Protein AF-A0A958FIL4-F1 (afdb_monomer_lite)

Foldseek 3Di:
DDPQDPLQDLEDEAAEQDPVCVVVCVSNHDAQGKYKYKHAADPCCLVVVDPPHDLFQVVVQVVVVVVVWPPKWKWFFPPADVPGPDTATLVDLVSLVVVLVPQDDDPVSVVVSVVSVVCVVVVNVRNPGRIMMIMTTD

Structure (mmCIF, N/CA/C/O backbone):
data_AF-A0A958FIL4-F1
#
_entry.id   AF-A0A958FIL4-F1
#
loop_
_atom_site.group_PDB
_atom_site.id
_atom_site.type_symbol
_atom_site.label_atom_id
_atom_site.label_alt_id
_atom_site.label_comp_id
_atom_site.label_asym_id
_atom_site.label_entity_id
_atom_site.label_seq_id
_atom_site.pdbx_PDB_ins_code
_atom_site.Cartn_x
_atom_site.Cartn_y
_atom_site.Cartn_z
_atom_site.occupancy
_atom_site.B_iso_or_equiv
_atom_site.auth_seq_id
_atom_site.auth_comp_id
_atom_site.auth_asym_id
_atom_site.auth_atom_id
_atom_site.pdbx_PDB_model_num
ATOM 1 N N . GLU A 1 1 ? -25.304 8.852 24.050 1.00 43.91 1 GLU A N 1
ATOM 2 C CA . GLU A 1 1 ? -24.375 7.716 23.898 1.00 43.91 1 GLU A CA 1
ATOM 3 C C . GLU A 1 1 ? -24.518 7.198 22.470 1.00 43.91 1 GLU A C 1
ATOM 5 O O . GLU A 1 1 ? -25.590 6.733 22.109 1.00 43.91 1 GLU A O 1
ATOM 10 N N . ALA A 1 2 ? -23.547 7.461 21.590 1.00 46.81 2 ALA A N 1
ATOM 11 C CA . ALA A 1 2 ? -23.656 7.059 20.187 1.00 46.81 2 ALA A CA 1
ATOM 12 C C . ALA A 1 2 ? -23.338 5.564 20.089 1.00 46.81 2 ALA A C 1
ATOM 14 O O . ALA A 1 2 ? -22.207 5.171 20.369 1.00 46.81 2 ALA A O 1
ATOM 15 N N . ALA A 1 3 ? -24.330 4.746 19.730 1.00 53.28 3 ALA A N 1
ATOM 16 C CA . ALA A 1 3 ? -24.146 3.318 19.502 1.00 53.28 3 ALA A CA 1
ATOM 17 C C . ALA A 1 3 ? -23.010 3.115 18.489 1.00 53.28 3 ALA A C 1
ATOM 19 O O . ALA A 1 3 ? -23.116 3.525 17.329 1.00 53.28 3 ALA A O 1
ATOM 20 N N . SER A 1 4 ? -21.894 2.541 18.940 1.00 61.66 4 SER A N 1
ATOM 21 C CA . SER A 1 4 ? -20.804 2.173 18.050 1.00 61.66 4 SER A CA 1
ATOM 22 C C . SER A 1 4 ? -21.334 1.114 17.089 1.00 61.66 4 SER A C 1
ATOM 24 O O . SER A 1 4 ? -21.875 0.089 17.504 1.00 61.66 4 SER A O 1
ATOM 26 N N . LEU A 1 5 ? -21.234 1.380 15.785 1.00 63.03 5 LEU A N 1
ATOM 27 C CA . LEU A 1 5 ? -21.538 0.362 14.787 1.00 63.03 5 LEU A CA 1
ATOM 28 C C . LEU A 1 5 ? -20.675 -0.871 15.100 1.00 63.03 5 LEU A C 1
ATOM 30 O O . LEU A 1 5 ? -19.473 -0.703 15.349 1.00 63.03 5 LEU A O 1
ATOM 34 N N . PRO A 1 6 ? -21.253 -2.087 15.121 1.00 71.06 6 PRO A N 1
ATOM 35 C CA . PRO A 1 6 ? -20.471 -3.291 15.343 1.00 71.06 6 PRO A CA 1
ATOM 36 C C . PRO A 1 6 ? -19.368 -3.329 14.290 1.00 71.06 6 PRO A C 1
ATOM 38 O O . PRO A 1 6 ? -19.648 -3.147 13.109 1.00 71.06 6 PRO A O 1
ATOM 41 N N . GLN A 1 7 ? -18.122 -3.509 14.726 1.00 80.38 7 GLN A N 1
ATOM 42 C CA . GLN A 1 7 ? -16.969 -3.683 13.847 1.00 80.38 7 GLN A CA 1
ATOM 43 C C . GLN A 1 7 ? -16.947 -5.165 13.447 1.00 80.38 7 GLN A C 1
ATOM 45 O O . GLN A 1 7 ? -16.463 -5.985 14.229 1.00 80.38 7 GLN A O 1
ATOM 50 N N . PRO A 1 8 ? -17.544 -5.579 12.314 1.00 84.75 8 PRO A N 1
ATOM 51 C CA . PRO A 1 8 ? -17.873 -6.987 12.125 1.00 84.75 8 PRO A CA 1
ATOM 52 C C . PRO A 1 8 ? -16.677 -7.784 11.606 1.00 84.75 8 PRO A C 1
ATOM 54 O O . PRO A 1 8 ? -16.651 -9.003 11.752 1.00 84.75 8 PRO A O 1
ATOM 57 N N . PHE A 1 9 ? -15.692 -7.114 10.998 1.00 95.75 9 PHE A N 1
ATOM 58 C CA . PHE A 1 9 ? -14.730 -7.770 10.121 1.00 95.75 9 PHE A CA 1
ATOM 59 C C . PHE A 1 9 ? -13.302 -7.708 10.653 1.00 95.75 9 PHE A C 1
ATOM 61 O O . PHE A 1 9 ? -12.813 -6.659 11.071 1.00 95.75 9 PHE A O 1
ATOM 68 N N . ASP A 1 10 ? -12.616 -8.844 10.568 1.00 96.31 10 ASP A N 1
ATOM 69 C CA . ASP A 1 10 ? -11.183 -8.979 10.846 1.00 96.31 10 ASP A CA 1
ATOM 70 C C . ASP A 1 10 ? -10.325 -8.528 9.648 1.00 96.31 10 ASP A C 1
ATOM 72 O O . ASP A 1 10 ? -9.181 -8.107 9.813 1.00 96.31 10 ASP A O 1
ATOM 76 N N . LEU A 1 11 ? -10.893 -8.570 8.437 1.00 96.81 11 LEU A N 1
ATOM 77 C CA . LEU A 1 11 ? -10.266 -8.147 7.187 1.00 96.81 11 LEU A CA 1
ATOM 78 C C . LEU A 1 11 ? -11.267 -7.365 6.335 1.00 96.81 11 LEU A C 1
ATOM 80 O O . LEU A 1 11 ? -12.379 -7.826 6.086 1.00 96.81 11 LEU A O 1
ATOM 84 N N . VAL A 1 12 ? -10.841 -6.214 5.822 1.00 96.75 12 VAL A N 1
ATOM 85 C CA . VAL A 1 12 ? -11.581 -5.449 4.814 1.00 96.75 12 VAL A CA 1
ATOM 86 C C . VAL A 1 12 ? -10.730 -5.322 3.558 1.00 96.75 12 VAL A C 1
ATOM 88 O O . VAL A 1 12 ? -9.609 -4.817 3.609 1.00 96.75 12 VAL A O 1
ATOM 91 N N . VAL A 1 13 ? -11.280 -5.754 2.422 1.00 96.31 13 VAL A N 1
ATOM 92 C CA . VAL A 1 13 ? -10.644 -5.662 1.103 1.00 96.31 13 VAL A CA 1
ATOM 93 C C . VAL A 1 13 ? -11.278 -4.527 0.303 1.00 96.31 13 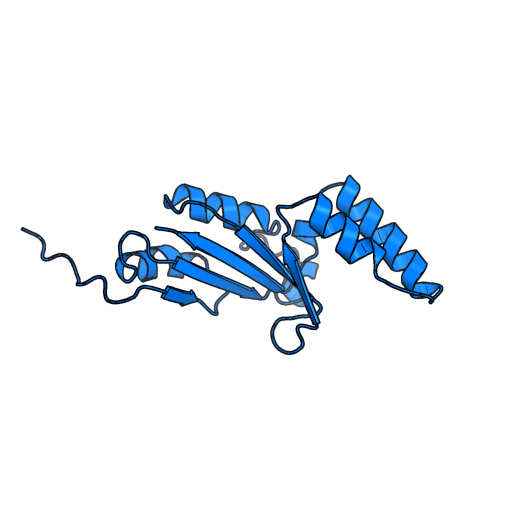VAL A C 1
ATOM 95 O O . VAL A 1 13 ? -12.490 -4.502 0.101 1.00 96.31 13 VAL A O 1
ATOM 98 N N . VAL A 1 14 ? -10.462 -3.592 -0.184 1.00 95.19 14 VAL A N 1
ATOM 99 C CA . VAL A 1 14 ? -10.905 -2.476 -1.030 1.00 95.19 14 VAL A CA 1
ATOM 100 C C . VAL A 1 14 ? -10.303 -2.628 -2.422 1.00 95.19 14 VAL A C 1
ATOM 102 O O . VAL A 1 14 ? -9.111 -2.415 -2.613 1.00 95.19 14 VAL A O 1
ATOM 105 N N . GLY A 1 15 ? -11.138 -2.957 -3.405 1.00 91.25 15 GLY A N 1
ATOM 106 C CA . GLY A 1 15 ? -10.757 -3.122 -4.814 1.00 91.25 15 GLY A CA 1
ATOM 107 C C . GLY A 1 15 ? -10.940 -1.860 -5.662 1.00 91.25 15 GLY A C 1
ATOM 108 O O . GLY A 1 15 ? -11.468 -1.935 -6.768 1.00 91.25 15 GLY A O 1
ATOM 109 N N . ALA A 1 16 ? -10.602 -0.677 -5.145 1.00 85.19 16 ALA A N 1
ATOM 110 C CA . ALA A 1 16 ? -10.838 0.587 -5.846 1.00 85.19 16 ALA A CA 1
ATOM 111 C C . ALA A 1 16 ? -9.701 1.585 -5.604 1.00 85.19 16 ALA A C 1
ATOM 113 O O . ALA A 1 16 ? -9.300 1.771 -4.463 1.00 85.19 16 ALA A O 1
ATOM 114 N N . PRO A 1 17 ? -9.219 2.329 -6.619 1.00 82.44 17 PRO A N 1
ATOM 115 C CA . PRO A 1 17 ? -8.112 3.275 -6.444 1.00 82.44 17 PRO A CA 1
ATOM 116 C C . PRO A 1 17 ? -8.489 4.538 -5.645 1.00 82.44 17 PRO A C 1
ATOM 118 O O . PRO A 1 17 ? -7.624 5.384 -5.384 1.00 82.44 17 PRO A O 1
ATOM 121 N N . ASP A 1 18 ? -9.769 4.702 -5.306 1.00 85.88 18 ASP A N 1
ATOM 122 C CA . ASP A 1 18 ? -10.301 5.880 -4.637 1.00 85.88 18 ASP A CA 1
ATOM 123 C C . ASP A 1 18 ? -10.042 5.846 -3.127 1.00 85.88 18 ASP A C 1
ATOM 125 O O . ASP A 1 18 ? -10.642 5.086 -2.369 1.00 85.88 18 ASP A O 1
ATOM 129 N N . LYS A 1 19 ? -9.166 6.748 -2.684 1.00 87.38 19 LYS A N 1
ATOM 130 C CA . LYS A 1 19 ? -8.820 6.916 -1.272 1.00 87.38 19 LYS A CA 1
ATOM 131 C C . LYS A 1 19 ? -9.981 7.411 -0.410 1.00 87.38 19 LYS A C 1
ATOM 133 O O . LYS A 1 19 ? -9.945 7.218 0.798 1.00 87.38 19 LYS A O 1
ATOM 138 N N . THR A 1 20 ? -10.981 8.076 -0.997 1.00 89.25 20 THR A N 1
ATOM 139 C CA . THR A 1 20 ? -12.109 8.645 -0.241 1.00 89.25 20 THR A CA 1
ATOM 140 C C . THR A 1 20 ? -13.013 7.567 0.356 1.00 89.25 20 THR A C 1
ATOM 142 O O . THR A 1 20 ? -13.763 7.843 1.292 1.00 89.25 20 THR A O 1
ATOM 145 N N . LEU A 1 21 ? -12.890 6.325 -0.124 1.00 91.44 21 LEU A N 1
ATOM 146 C CA . LEU A 1 21 ? -13.559 5.160 0.441 1.00 91.44 21 LEU A CA 1
ATOM 147 C C . LEU A 1 21 ? -12.920 4.693 1.753 1.00 91.44 21 LEU A C 1
ATOM 149 O O . LEU A 1 21 ? -13.621 4.130 2.587 1.00 91.44 21 LEU A O 1
ATOM 153 N N . ILE A 1 22 ? -11.627 4.959 1.978 1.00 94.25 22 ILE A N 1
ATOM 154 C CA . ILE A 1 22 ? -10.902 4.424 3.139 1.00 94.25 22 ILE A CA 1
ATOM 155 C C . ILE A 1 22 ? -11.518 4.878 4.472 1.00 94.25 22 ILE A C 1
ATOM 157 O O . ILE A 1 22 ? -11.862 4.011 5.274 1.00 94.25 22 ILE A O 1
ATOM 161 N N . PRO A 1 23 ? -11.792 6.178 4.709 1.00 94.00 23 PRO A N 1
ATOM 162 C CA . PRO A 1 23 ? -12.441 6.611 5.947 1.00 94.00 23 PRO A CA 1
ATOM 163 C C . PRO A 1 23 ? -13.827 5.994 6.175 1.00 94.00 23 PRO A C 1
ATOM 165 O O . PRO A 1 23 ? -14.267 5.901 7.315 1.00 94.00 23 PRO A O 1
ATOM 168 N N . ARG A 1 24 ? -14.518 5.565 5.109 1.00 92.69 24 ARG A N 1
ATOM 169 C CA . ARG A 1 24 ? -15.847 4.941 5.197 1.00 92.69 24 ARG A CA 1
ATOM 170 C C . ARG A 1 24 ? -15.781 3.466 5.580 1.00 92.69 24 ARG A C 1
ATOM 172 O O . ARG A 1 24 ? -16.723 2.968 6.182 1.00 92.69 24 ARG A O 1
ATOM 179 N N . VAL A 1 25 ? -14.690 2.776 5.242 1.00 93.94 25 VAL A N 1
ATOM 180 C CA . VAL A 1 25 ? -14.540 1.339 5.517 1.00 93.94 25 VAL A CA 1
ATOM 181 C C . VAL A 1 25 ? -13.780 1.039 6.808 1.00 93.94 25 VAL A C 1
ATOM 183 O O . VAL A 1 25 ? -13.990 -0.015 7.396 1.00 93.94 25 VAL A O 1
AT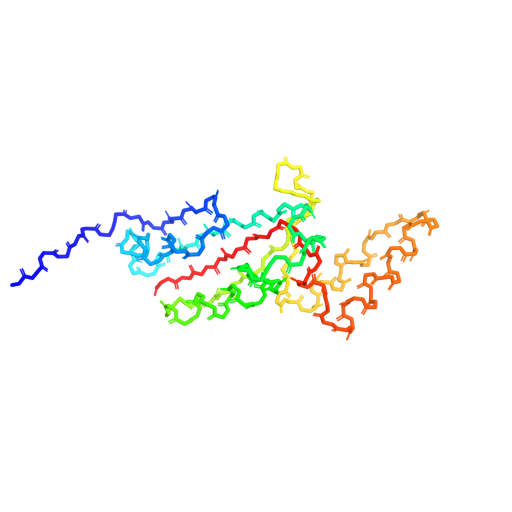OM 186 N N . LEU A 1 26 ? -12.940 1.958 7.302 1.00 93.81 26 LEU A N 1
ATOM 187 C CA . LEU A 1 26 ? -12.221 1.771 8.572 1.00 93.81 26 LEU A CA 1
ATOM 188 C C . LEU A 1 26 ? -13.127 1.524 9.791 1.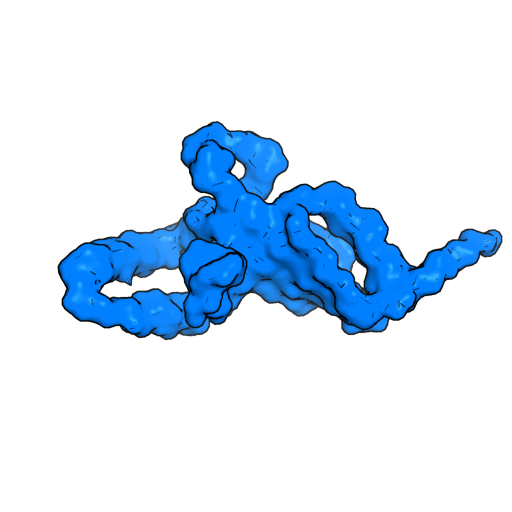00 93.81 26 LEU A C 1
ATOM 190 O O . LEU A 1 26 ? -12.735 0.739 10.660 1.00 93.81 26 LEU A O 1
ATOM 194 N N . PRO A 1 27 ? -14.328 2.123 9.898 1.00 93.69 27 PRO A N 1
ATOM 195 C CA . PRO A 1 27 ? -15.266 1.786 10.966 1.00 93.69 27 PRO A CA 1
ATOM 196 C C . PRO A 1 27 ? -15.757 0.334 10.929 1.00 93.69 27 PRO A C 1
ATOM 198 O O . PRO A 1 27 ? -16.141 -0.181 11.969 1.00 93.69 27 PRO A O 1
ATOM 201 N N . LEU A 1 28 ? -15.717 -0.338 9.773 1.00 93.75 28 LEU A N 1
ATOM 202 C CA . LEU A 1 28 ? -16.137 -1.737 9.631 1.00 93.75 28 LEU A CA 1
ATOM 203 C C . LEU A 1 28 ? -15.079 -2.724 10.146 1.00 93.75 28 LEU A C 1
ATOM 205 O O . LEU A 1 28 ? -15.371 -3.893 10.385 1.00 93.75 28 LEU A O 1
ATOM 209 N N . LEU A 1 29 ? -13.840 -2.264 10.300 1.00 94.75 29 LEU A N 1
ATOM 210 C CA . LEU A 1 29 ? -12.726 -3.093 10.723 1.00 94.75 29 LEU A CA 1
ATOM 211 C C . LEU A 1 29 ? -12.650 -3.146 12.251 1.00 94.75 29 LEU A C 1
ATOM 213 O O . LEU A 1 29 ? -12.709 -2.096 12.903 1.00 94.75 29 LEU A O 1
ATOM 217 N N . LYS A 1 30 ? -12.496 -4.346 12.814 1.00 94.75 30 LYS A N 1
ATOM 218 C CA . LYS A 1 30 ? -12.205 -4.536 14.242 1.00 94.75 30 LYS A CA 1
ATOM 219 C C . LYS A 1 30 ? -10.896 -3.847 14.629 1.00 94.75 30 LYS A C 1
ATOM 221 O O . LYS A 1 30 ? -10.012 -3.671 13.791 1.00 94.75 30 LYS A O 1
ATOM 226 N N . THR A 1 31 ? -10.744 -3.490 15.900 1.00 92.44 31 THR A N 1
ATOM 227 C CA . THR A 1 31 ? -9.427 -3.165 16.470 1.00 92.44 31 THR A CA 1
ATOM 228 C C . THR A 1 31 ? -8.482 -4.354 16.277 1.00 92.44 31 THR A C 1
ATOM 230 O O . THR A 1 31 ? -8.849 -5.481 16.600 1.00 92.44 31 THR A O 1
ATOM 233 N N . GLY A 1 32 ? -7.290 -4.117 15.729 1.00 93.69 32 GLY A N 1
ATOM 234 C CA . GLY A 1 32 ? -6.342 -5.156 15.319 1.00 93.69 32 GLY A CA 1
ATOM 235 C C . GLY A 1 32 ? -6.663 -5.807 13.969 1.00 93.69 32 GLY A C 1
ATOM 236 O O . GLY A 1 32 ? -5.889 -6.630 13.486 1.00 93.69 32 GLY A O 1
ATOM 237 N N . GLY A 1 33 ? -7.786 -5.453 13.337 1.00 95.88 33 GLY A N 1
ATOM 238 C CA . GLY A 1 33 ? -8.141 -5.947 12.014 1.00 95.88 33 GLY A CA 1
ATOM 239 C C . GLY A 1 33 ? -7.239 -5.370 10.922 1.00 95.88 33 GLY A C 1
ATOM 240 O O . GLY A 1 33 ? -6.573 -4.346 11.094 1.00 95.88 33 GLY A O 1
ATOM 241 N N . THR A 1 34 ? -7.244 -6.022 9.762 1.00 97.75 34 THR A N 1
ATOM 242 C CA . THR A 1 34 ? -6.408 -5.666 8.612 1.00 97.75 34 THR A CA 1
ATOM 243 C C . THR A 1 34 ? -7.211 -5.004 7.491 1.00 97.75 34 THR A C 1
ATOM 245 O O . THR A 1 34 ? -8.248 -5.498 7.054 1.00 97.75 34 THR A O 1
ATOM 248 N N . LEU A 1 35 ? -6.702 -3.894 6.964 1.00 97.62 35 LEU A N 1
ATOM 249 C CA . LEU A 1 35 ? -7.130 -3.319 5.693 1.00 97.62 35 LEU A CA 1
ATOM 250 C C . LEU A 1 35 ? -6.207 -3.825 4.583 1.00 97.62 35 LEU A C 1
ATOM 252 O O . LEU A 1 35 ? -4.995 -3.623 4.647 1.00 97.62 35 LEU A O 1
ATOM 256 N N . TYR A 1 36 ? -6.785 -4.401 3.533 1.00 97.31 36 TYR A N 1
ATOM 257 C CA . TYR A 1 36 ? -6.096 -4.721 2.288 1.00 97.31 36 TYR A CA 1
ATOM 258 C C . TYR A 1 36 ? -6.667 -3.862 1.159 1.00 97.31 36 TYR A C 1
ATOM 260 O O . TYR A 1 36 ? -7.842 -3.963 0.815 1.00 97.31 36 TYR A O 1
ATOM 268 N N . TRP A 1 37 ? -5.854 -2.990 0.576 1.00 96.56 37 TRP A N 1
ATOM 269 C CA . TRP A 1 37 ? -6.307 -2.017 -0.413 1.00 96.56 37 TRP A CA 1
ATOM 270 C C . TRP A 1 37 ? -5.574 -2.175 -1.738 1.00 96.56 37 TRP A C 1
ATOM 272 O O . TRP A 1 37 ? -4.378 -1.910 -1.822 1.00 96.56 37 TRP A O 1
ATOM 282 N N . GLU A 1 38 ? -6.297 -2.543 -2.790 1.00 94.50 38 GLU A N 1
ATOM 283 C CA . GLU A 1 38 ? -5.784 -2.640 -4.151 1.00 94.50 38 GLU A CA 1
ATOM 284 C C . GLU A 1 38 ? -5.940 -1.326 -4.915 1.00 94.50 38 GLU A C 1
ATOM 286 O O . GLU A 1 38 ? -7.031 -0.771 -5.071 1.00 94.50 38 GLU A O 1
ATOM 291 N N . VAL A 1 39 ? -4.828 -0.847 -5.467 1.00 90.69 39 VAL A N 1
ATOM 292 C CA . VAL A 1 39 ? -4.791 0.350 -6.298 1.00 90.69 39 VAL A CA 1
ATOM 293 C C . VAL A 1 39 ? -4.294 -0.018 -7.687 1.00 90.69 39 VAL A C 1
ATOM 295 O O . VAL A 1 39 ? -3.098 -0.208 -7.932 1.00 90.69 39 VAL A O 1
ATOM 298 N N . GLN A 1 40 ? -5.234 -0.067 -8.631 1.00 85.81 40 GLN A N 1
ATOM 299 C CA . GLN A 1 40 ? -4.938 -0.203 -10.051 1.00 85.81 40 GLN A CA 1
ATOM 300 C C . GLN A 1 40 ? -5.012 1.160 -10.749 1.00 85.81 40 GLN A C 1
ATOM 302 O O . GLN A 1 40 ? -6.067 1.774 -10.901 1.00 85.81 40 GLN A O 1
ATOM 307 N N . ARG A 1 41 ? -3.861 1.651 -11.203 1.00 77.38 41 ARG A N 1
ATOM 308 C CA . ARG A 1 41 ? -3.733 2.856 -12.021 1.00 77.38 41 ARG A CA 1
ATOM 309 C C . ARG A 1 41 ? -3.900 2.499 -13.489 1.00 77.38 41 ARG A C 1
ATOM 311 O O . ARG A 1 41 ? -3.185 1.655 -14.029 1.00 77.38 41 ARG A O 1
ATOM 318 N N . ASN A 1 42 ? -4.764 3.229 -14.182 1.00 70.75 42 ASN A N 1
ATOM 319 C CA . ASN A 1 42 ? -4.853 3.129 -15.631 1.00 70.75 42 ASN A CA 1
ATOM 320 C C . ASN A 1 42 ? -3.562 3.687 -16.279 1.00 70.75 42 ASN A C 1
ATOM 322 O O . ASN A 1 42 ? -3.061 4.752 -15.898 1.00 70.75 42 ASN A O 1
ATOM 326 N N . ARG A 1 43 ? -3.016 3.001 -17.294 1.00 64.75 43 ARG A N 1
ATOM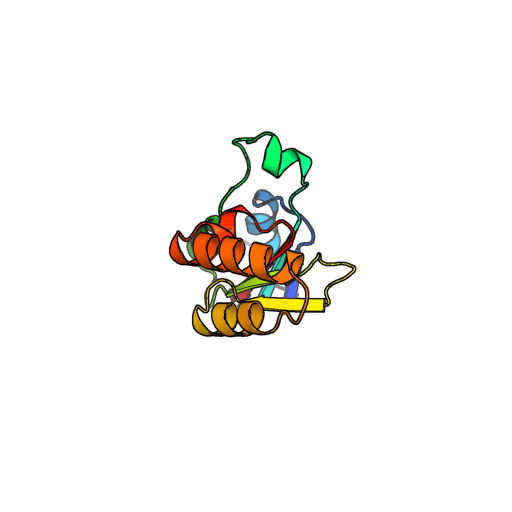 327 C CA . ARG A 1 43 ? -1.851 3.488 -18.064 1.00 64.75 43 ARG A CA 1
ATOM 328 C C . ARG A 1 43 ? -2.100 4.871 -18.676 1.00 64.75 43 ARG A C 1
ATOM 330 O O . ARG A 1 43 ? -1.195 5.700 -18.697 1.00 64.75 43 ARG A O 1
ATOM 337 N N . LYS A 1 44 ? -3.340 5.160 -19.092 1.00 61.31 44 LYS A N 1
ATOM 338 C CA . LYS A 1 44 ? -3.735 6.484 -19.603 1.00 61.31 44 LYS A CA 1
ATOM 339 C C . LYS A 1 44 ? -3.595 7.574 -18.532 1.00 61.31 44 LYS A C 1
ATOM 341 O O . LYS A 1 44 ? -3.158 8.675 -18.848 1.00 61.31 44 LYS A O 1
ATOM 346 N N . THR A 1 45 ? -3.902 7.275 -17.266 1.00 62.09 45 THR A N 1
ATOM 347 C CA . THR A 1 45 ? -3.724 8.221 -16.145 1.00 62.09 45 THR A CA 1
ATOM 348 C C . THR A 1 45 ? -2.267 8.401 -15.722 1.00 62.09 45 THR A C 1
ATOM 350 O O . THR A 1 45 ? -1.910 9.496 -15.293 1.00 62.09 45 THR A O 1
ATOM 353 N N . LEU A 1 46 ? -1.421 7.377 -15.894 1.00 62.69 46 LEU A N 1
ATOM 354 C CA . LEU A 1 46 ? 0.031 7.487 -15.697 1.00 62.69 46 LEU A CA 1
ATOM 355 C C . LEU A 1 46 ? 0.660 8.466 -16.701 1.00 62.69 46 LEU A C 1
ATOM 357 O O . LEU A 1 46 ? 1.441 9.325 -16.304 1.00 62.69 46 LEU A O 1
ATOM 361 N N . LEU A 1 47 ? 0.270 8.378 -17.977 1.00 59.50 47 LEU A N 1
ATOM 362 C CA . LEU A 1 47 ? 0.811 9.214 -19.056 1.00 59.50 47 LEU A CA 1
ATOM 363 C C . LEU A 1 47 ? 0.219 10.631 -19.089 1.00 59.50 47 LEU A C 1
ATOM 365 O O . LEU A 1 47 ? 0.941 11.589 -19.339 1.00 59.50 47 LEU A O 1
ATOM 369 N N . ARG A 1 48 ? -1.079 10.795 -18.793 1.00 57.62 48 ARG A N 1
ATOM 370 C CA . ARG A 1 48 ? -1.757 12.109 -18.824 1.00 57.62 48 ARG A CA 1
ATOM 371 C C . ARG A 1 48 ? -1.429 13.019 -17.639 1.00 57.62 48 ARG A C 1
ATOM 373 O O . ARG A 1 48 ? -1.991 14.103 -17.526 1.00 57.62 48 ARG A O 1
ATOM 380 N N . GLY A 1 49 ? -0.560 12.586 -16.727 1.00 49.44 49 GLY A N 1
ATOM 381 C CA . GLY A 1 49 ? -0.101 13.413 -15.618 1.00 49.44 49 GLY A CA 1
ATOM 382 C C . GLY A 1 49 ? -1.215 13.923 -14.696 1.00 49.44 49 GLY A C 1
ATOM 383 O O . GLY A 1 49 ? -1.015 14.938 -14.024 1.00 49.44 49 GLY A O 1
ATOM 384 N N . ASN A 1 50 ? -2.364 13.242 -14.654 1.00 46.28 50 ASN A N 1
ATOM 385 C CA . ASN A 1 50 ? -3.568 13.744 -14.004 1.00 46.28 50 ASN A CA 1
ATOM 386 C C . ASN A 1 50 ? -3.299 14.027 -12.510 1.00 46.28 50 ASN A C 1
ATOM 388 O O . ASN A 1 50 ? -2.887 13.141 -11.760 1.00 46.28 50 ASN A O 1
ATOM 392 N N . ARG A 1 51 ? -3.481 15.288 -12.095 1.00 49.16 51 ARG A N 1
ATOM 393 C CA . ARG A 1 51 ? -3.011 15.849 -10.810 1.00 49.16 51 ARG A CA 1
ATOM 394 C C . ARG A 1 51 ? -3.805 15.378 -9.581 1.00 49.16 51 ARG A C 1
ATOM 396 O O . ARG A 1 51 ? -3.383 15.638 -8.461 1.00 49.16 51 ARG A O 1
ATOM 403 N N . LYS A 1 52 ? -4.940 14.696 -9.775 1.00 51.44 52 LYS A N 1
ATOM 404 C CA . LYS A 1 52 ? -5.870 14.320 -8.692 1.00 51.44 52 LYS A CA 1
ATOM 405 C C . LYS A 1 52 ? -5.538 12.994 -7.983 1.00 51.44 52 LYS A C 1
ATOM 407 O O . LYS A 1 52 ? -6.063 12.749 -6.904 1.00 51.44 52 LYS A O 1
ATOM 412 N N . GLY A 1 53 ? -4.654 12.160 -8.541 1.00 54.97 53 GLY A N 1
ATOM 413 C CA . GLY A 1 53 ? -4.208 10.900 -7.926 1.00 54.97 53 GLY A CA 1
ATOM 414 C C . GLY A 1 53 ? -2.779 10.987 -7.390 1.00 54.97 53 GLY A C 1
ATOM 415 O O . GLY A 1 53 ? -1.927 11.659 -7.977 1.00 54.97 53 GLY A O 1
ATOM 416 N N . TYR A 1 54 ? -2.470 10.297 -6.288 1.00 57.44 54 TYR A N 1
ATOM 417 C CA . TYR A 1 54 ? -1.090 10.225 -5.812 1.00 57.44 54 TYR A CA 1
ATOM 418 C C . TYR A 1 54 ? -0.236 9.480 -6.845 1.00 57.44 54 TYR A C 1
ATOM 420 O O . TYR A 1 54 ? -0.363 8.269 -7.013 1.00 57.44 54 TYR A O 1
ATOM 428 N N . ARG A 1 55 ? 0.670 10.188 -7.528 1.00 68.25 55 ARG A N 1
ATOM 429 C CA . ARG A 1 55 ? 1.623 9.562 -8.463 1.00 68.25 55 ARG A CA 1
ATOM 430 C C . ARG A 1 55 ? 2.575 8.595 -7.761 1.00 68.25 55 ARG A C 1
ATOM 432 O O . ARG A 1 55 ? 3.019 7.632 -8.363 1.00 68.25 55 ARG A O 1
ATOM 439 N N . ASN A 1 56 ? 2.858 8.829 -6.484 1.00 80.00 56 ASN A N 1
ATOM 440 C CA . ASN A 1 56 ? 3.786 8.032 -5.695 1.00 80.00 56 ASN A CA 1
ATOM 441 C C . ASN A 1 56 ? 3.019 7.034 -4.820 1.00 80.00 56 ASN A C 1
ATOM 443 O O . ASN A 1 56 ? 2.228 7.452 -3.976 1.00 80.00 56 ASN A O 1
ATOM 447 N N . ALA A 1 57 ? 3.265 5.735 -4.997 1.00 83.38 57 ALA A N 1
ATOM 448 C CA . ALA A 1 57 ? 2.662 4.695 -4.164 1.00 83.38 57 ALA A CA 1
ATOM 449 C C . ALA A 1 57 ? 2.973 4.881 -2.657 1.00 83.38 57 ALA A C 1
ATOM 451 O O . ALA A 1 57 ? 2.130 4.604 -1.813 1.00 83.38 57 ALA A O 1
ATOM 452 N N . ARG A 1 58 ? 4.110 5.497 -2.297 1.00 85.94 58 ARG A N 1
ATOM 453 C CA . ARG A 1 58 ? 4.442 5.845 -0.900 1.00 85.94 58 ARG A CA 1
ATOM 454 C C . ARG A 1 58 ? 3.503 6.879 -0.280 1.00 85.94 58 ARG A C 1
ATOM 456 O O . ARG A 1 58 ? 3.315 6.872 0.928 1.00 85.94 58 ARG A O 1
ATOM 463 N N . ARG A 1 59 ? 2.891 7.761 -1.081 1.00 87.50 59 ARG A N 1
ATOM 464 C CA . ARG A 1 59 ? 1.913 8.729 -0.553 1.00 87.50 59 ARG A CA 1
ATOM 465 C C . ARG A 1 59 ? 0.608 8.058 -0.130 1.00 87.50 59 ARG A C 1
ATOM 467 O O . ARG A 1 59 ? -0.068 8.590 0.739 1.00 87.50 59 ARG A O 1
ATOM 474 N N . TYR A 1 60 ? 0.274 6.904 -0.711 1.00 89.94 60 TYR A N 1
ATOM 475 C CA . TYR A 1 60 ? -0.832 6.083 -0.221 1.00 89.94 60 TYR A CA 1
ATOM 476 C C . TYR A 1 60 ? -0.500 5.489 1.150 1.00 89.94 60 TYR A C 1
ATOM 478 O O . TYR A 1 60 ? -1.329 5.556 2.047 1.00 89.94 60 TYR A O 1
ATOM 486 N N . ALA A 1 61 ? 0.729 4.998 1.341 1.00 91.25 61 ALA A N 1
ATOM 487 C CA . ALA A 1 61 ? 1.158 4.463 2.632 1.00 91.25 61 ALA A CA 1
ATOM 488 C C . ALA A 1 61 ? 1.146 5.547 3.723 1.00 91.25 61 ALA A C 1
ATOM 490 O O . ALA A 1 61 ? 0.539 5.356 4.770 1.00 91.25 61 ALA A O 1
ATOM 491 N N . ALA A 1 62 ? 1.703 6.726 3.425 1.00 91.44 62 ALA A N 1
ATOM 492 C CA . ALA A 1 62 ? 1.660 7.877 4.330 1.00 91.44 62 ALA A CA 1
ATOM 493 C C . ALA A 1 62 ? 0.222 8.332 4.644 1.00 91.44 62 ALA A C 1
ATOM 495 O O . ALA A 1 62 ? -0.066 8.754 5.759 1.00 91.44 62 ALA A O 1
ATOM 496 N N . TYR A 1 63 ? -0.694 8.235 3.674 1.00 93.25 63 TYR A N 1
ATOM 497 C CA . TYR A 1 63 ? -2.109 8.528 3.896 1.00 93.25 63 TYR A CA 1
ATOM 498 C C . TYR A 1 63 ? -2.751 7.545 4.886 1.00 93.25 63 TYR A C 1
ATOM 500 O O . TYR A 1 63 ? -3.433 7.993 5.802 1.00 93.25 63 TYR A O 1
ATOM 508 N N . LEU A 1 64 ? -2.498 6.238 4.750 1.00 94.62 64 LEU A N 1
ATOM 509 C CA . LEU A 1 64 ? -2.999 5.234 5.699 1.00 94.62 64 LEU A CA 1
ATOM 510 C C . LEU A 1 64 ? -2.412 5.426 7.104 1.00 94.62 64 LEU A C 1
ATOM 512 O O . LEU A 1 64 ? -3.147 5.360 8.082 1.00 94.62 64 LEU A O 1
ATOM 516 N N . GLN A 1 65 ? -1.123 5.754 7.203 1.00 94.81 65 GLN A N 1
ATOM 517 C CA . GLN A 1 65 ? -0.487 6.101 8.479 1.00 94.81 65 GLN A CA 1
ATOM 518 C C . GLN A 1 65 ? -1.134 7.337 9.123 1.00 94.81 65 GLN A C 1
ATOM 520 O O . GLN A 1 65 ? -1.368 7.360 10.328 1.00 94.81 65 GLN A O 1
ATOM 525 N N . GLY A 1 66 ? -1.496 8.348 8.324 1.00 95.00 66 GLY A N 1
ATOM 526 C CA . GLY A 1 66 ? -2.247 9.519 8.794 1.00 95.00 66 GLY A CA 1
ATOM 527 C C . GLY A 1 66 ? -3.665 9.199 9.286 1.00 95.00 66 GLY A C 1
ATOM 528 O O . GLY A 1 66 ? -4.233 9.977 10.044 1.00 95.00 66 GLY A O 1
ATOM 529 N N . LEU A 1 67 ? -4.219 8.046 8.897 1.00 94.69 67 LEU A N 1
ATOM 530 C CA . LEU A 1 67 ? -5.476 7.494 9.413 1.00 94.69 67 LEU A CA 1
ATOM 531 C C . LEU A 1 67 ? -5.261 6.532 10.593 1.00 94.69 67 LEU A C 1
ATOM 533 O O . LEU A 1 67 ? -6.167 5.777 10.931 1.00 94.69 67 LEU A O 1
ATOM 537 N N . GLN A 1 68 ? -4.078 6.567 11.213 1.00 94.56 68 GLN A N 1
ATOM 538 C CA . GLN A 1 68 ? -3.692 5.756 12.371 1.00 94.56 68 GLN A CA 1
ATOM 539 C C . GLN A 1 68 ? -3.558 4.252 12.092 1.00 94.56 68 GLN A C 1
ATOM 541 O O . GLN A 1 68 ? -3.404 3.487 13.042 1.00 94.56 68 GLN A O 1
ATOM 546 N N . LEU A 1 69 ? -3.528 3.817 10.822 1.00 95.56 69 LEU A N 1
ATOM 547 C CA . LEU A 1 69 ? -3.136 2.439 10.532 1.00 95.56 69 LEU A CA 1
ATOM 548 C C . LEU A 1 69 ? -1.642 2.235 10.787 1.00 95.56 69 LEU A C 1
ATOM 550 O O . LEU A 1 69 ? -0.797 3.046 10.392 1.00 95.56 69 LEU A O 1
ATOM 554 N N . LYS A 1 70 ? -1.326 1.110 11.415 1.00 95.25 70 LYS A N 1
ATOM 555 C CA . LYS A 1 70 ? 0.019 0.653 11.750 1.00 95.25 70 LYS A CA 1
ATOM 556 C C . LYS A 1 70 ? 0.507 -0.364 10.726 1.00 95.25 70 LYS A C 1
ATOM 558 O O . LYS A 1 70 ? -0.272 -0.881 9.926 1.00 95.25 70 LYS A O 1
ATOM 563 N N . GLU A 1 71 ? 1.817 -0.609 10.753 1.00 93.44 71 GLU A N 1
ATOM 564 C CA . GLU A 1 71 ? 2.473 -1.654 9.949 1.00 93.44 71 GLU A CA 1
ATOM 565 C C . GLU A 1 71 ? 2.117 -1.569 8.457 1.00 93.44 71 GLU A C 1
ATOM 567 O O . GLU A 1 71 ? 1.812 -2.561 7.803 1.00 93.44 71 GLU A O 1
ATOM 572 N N . VAL A 1 72 ? 2.098 -0.342 7.918 1.00 95.31 72 VAL A N 1
ATOM 573 C CA . VAL A 1 72 ? 1.646 -0.127 6.543 1.00 95.31 72 VAL A CA 1
ATOM 574 C C . VAL A 1 72 ? 2.683 -0.633 5.543 1.00 95.31 72 VAL A C 1
ATOM 576 O O . VAL A 1 72 ? 3.697 0.026 5.283 1.00 95.31 72 VAL A O 1
ATOM 579 N N . ASP A 1 73 ? 2.375 -1.767 4.925 1.00 94.44 73 ASP A N 1
ATOM 580 C CA . ASP A 1 73 ? 3.170 -2.382 3.878 1.00 94.44 73 ASP A CA 1
ATOM 581 C C . ASP A 1 73 ? 2.631 -2.065 2.489 1.00 94.44 73 ASP A C 1
ATOM 583 O O . ASP A 1 73 ? 1.429 -1.971 2.246 1.00 94.44 73 ASP A O 1
ATOM 587 N N . LEU A 1 74 ? 3.552 -1.906 1.542 1.00 94.25 74 LEU A N 1
ATOM 588 C CA . LEU A 1 74 ? 3.247 -1.553 0.164 1.00 94.25 74 LEU A CA 1
ATOM 589 C C . LEU A 1 74 ? 3.808 -2.625 -0.764 1.00 94.25 74 LEU A C 1
ATOM 591 O O . LEU A 1 74 ? 5.015 -2.847 -0.779 1.00 94.25 74 LEU A O 1
ATOM 595 N N . HIS A 1 75 ? 2.962 -3.213 -1.603 1.00 94.00 75 HIS A N 1
ATOM 596 C CA . HIS A 1 75 ? 3.320 -4.337 -2.462 1.00 94.00 75 HIS A CA 1
ATOM 597 C C . HIS A 1 75 ? 3.040 -4.029 -3.927 1.00 94.00 75 HIS A C 1
ATOM 599 O O . HIS A 1 75 ? 1.951 -3.596 -4.284 1.00 94.00 75 HIS A O 1
ATOM 605 N N . TRP A 1 76 ? 4.006 -4.278 -4.805 1.00 91.75 76 TRP A N 1
ATOM 606 C CA . TRP A 1 76 ? 3.804 -4.263 -6.249 1.00 91.75 76 TRP A CA 1
ATOM 607 C C . TRP A 1 76 ? 3.377 -5.648 -6.731 1.00 91.75 76 TRP A C 1
ATOM 609 O O . TRP A 1 76 ? 4.086 -6.621 -6.492 1.00 91.75 76 TRP A O 1
ATOM 619 N N . HIS A 1 77 ? 2.260 -5.711 -7.457 1.00 90.38 77 HIS A N 1
ATOM 620 C CA . HIS A 1 77 ? 1.777 -6.914 -8.133 1.00 90.38 77 HIS A CA 1
ATOM 621 C C . HIS A 1 77 ? 2.217 -6.879 -9.593 1.00 90.38 77 HIS A C 1
ATOM 623 O O . HIS A 1 77 ? 1.742 -6.056 -10.387 1.00 90.38 77 HIS A O 1
ATOM 629 N N . ARG A 1 78 ? 3.186 -7.725 -9.949 1.00 85.50 78 ARG A N 1
ATOM 630 C CA . ARG A 1 78 ? 3.791 -7.751 -11.284 1.00 85.50 78 ARG A CA 1
ATOM 631 C C . ARG A 1 78 ? 3.261 -8.937 -12.094 1.00 85.50 78 ARG A C 1
ATOM 633 O O . ARG A 1 78 ? 3.316 -10.053 -11.599 1.00 85.50 78 ARG A O 1
ATOM 640 N N . PRO A 1 79 ? 2.878 -8.747 -13.372 1.00 81.06 79 PRO A N 1
ATOM 641 C CA . PRO A 1 79 ? 2.765 -7.479 -14.097 1.00 81.06 79 PRO A CA 1
ATOM 642 C C . PRO A 1 79 ? 1.507 -6.666 -13.748 1.00 81.06 79 PRO A C 1
ATOM 644 O O . PRO A 1 79 ? 1.486 -5.465 -14.018 1.00 81.06 79 PRO A O 1
ATOM 647 N N . ASN A 1 80 ? 0.472 -7.308 -13.207 1.00 85.19 80 ASN A N 1
ATOM 648 C CA . ASN A 1 80 ? -0.790 -6.720 -12.755 1.00 85.19 80 ASN A CA 1
ATOM 649 C C . ASN A 1 80 ? -1.478 -7.684 -11.765 1.00 85.19 80 ASN A C 1
ATOM 651 O O . ASN A 1 80 ? -0.951 -8.769 -11.548 1.00 85.19 80 ASN A O 1
ATOM 655 N N . PHE A 1 81 ? -2.629 -7.309 -11.194 1.00 87.00 81 PHE A N 1
ATOM 656 C CA . PHE A 1 81 ? -3.364 -8.155 -10.239 1.00 87.00 81 PHE A CA 1
ATOM 657 C C . PHE A 1 81 ? -3.838 -9.488 -10.844 1.00 87.00 81 PHE A C 1
ATOM 659 O O . PHE A 1 81 ? -3.475 -10.545 -10.342 1.00 87.00 81 PHE A O 1
ATOM 666 N N . GLY A 1 82 ? -4.585 -9.458 -11.954 1.00 85.81 82 GLY A N 1
ATOM 667 C CA . GLY A 1 82 ? -5.191 -10.668 -12.533 1.00 85.81 82 GLY A CA 1
ATOM 668 C C . GLY A 1 82 ? -4.197 -11.681 -13.114 1.00 85.81 82 GLY A C 1
ATOM 669 O O . GLY A 1 82 ? -4.504 -12.861 -13.202 1.00 85.81 82 GLY A O 1
ATOM 670 N N . GLY A 1 83 ? -3.002 -11.235 -13.503 1.00 84.06 83 GLY A N 1
ATOM 671 C CA . GLY A 1 83 ? -1.921 -12.086 -14.002 1.00 84.06 83 GLY A CA 1
ATOM 672 C C . GLY A 1 83 ? -0.697 -12.095 -13.095 1.00 84.06 83 GLY A C 1
ATOM 673 O O . GLY A 1 83 ? 0.407 -12.241 -13.613 1.00 84.06 83 GLY A O 1
ATOM 674 N N . CYS A 1 84 ? -0.858 -11.832 -11.795 1.00 88.31 84 CYS A N 1
ATOM 675 C CA . CYS A 1 84 ? 0.258 -11.628 -10.877 1.00 88.31 84 CYS A CA 1
ATOM 676 C C . CYS A 1 84 ? 1.184 -12.853 -10.823 1.00 88.31 84 CYS A C 1
ATOM 678 O O . CYS A 1 84 ? 0.783 -13.938 -10.418 1.00 88.31 84 CYS A O 1
ATOM 680 N N . LEU A 1 85 ? 2.442 -12.650 -11.212 1.00 85.31 85 LEU A N 1
ATOM 681 C CA . LEU A 1 85 ? 3.523 -13.633 -11.138 1.00 85.31 85 LEU A CA 1
ATOM 682 C C . LEU A 1 85 ? 4.390 -13.423 -9.894 1.00 85.31 85 LEU A C 1
ATOM 684 O O . LEU A 1 85 ? 4.984 -14.365 -9.383 1.00 85.31 85 LEU A O 1
ATOM 688 N N . GLU A 1 86 ? 4.497 -12.176 -9.428 1.00 86.44 86 GLU A N 1
ATOM 689 C CA . GLU A 1 86 ? 5.346 -11.800 -8.300 1.00 86.44 86 GLU A CA 1
ATOM 690 C C . GLU A 1 86 ? 4.693 -10.684 -7.478 1.00 86.44 86 GLU A C 1
ATOM 692 O O . GLU A 1 86 ? 4.242 -9.676 -8.032 1.00 86.44 86 GLU A O 1
ATOM 697 N N . ILE A 1 87 ? 4.727 -10.838 -6.152 1.00 90.75 87 ILE A N 1
ATOM 698 C CA . ILE A 1 87 ? 4.367 -9.799 -5.184 1.00 90.75 87 ILE A CA 1
ATOM 699 C C . ILE A 1 87 ? 5.662 -9.271 -4.572 1.00 90.75 87 ILE A C 1
ATOM 701 O O . ILE A 1 87 ? 6.422 -10.013 -3.950 1.00 90.75 87 ILE A O 1
ATOM 705 N N . ILE A 1 88 ? 5.941 -7.987 -4.783 1.00 89.81 88 ILE A N 1
ATOM 706 C CA . ILE A 1 88 ? 7.233 -7.386 -4.446 1.00 89.81 88 ILE A CA 1
ATOM 707 C C . ILE A 1 88 ? 7.015 -6.259 -3.431 1.00 89.81 88 ILE A C 1
ATOM 709 O O . ILE A 1 88 ? 6.419 -5.240 -3.792 1.00 89.81 88 ILE A O 1
ATOM 713 N N . PRO A 1 89 ? 7.508 -6.368 -2.185 1.00 91.06 89 PRO A N 1
ATOM 714 C CA . PRO A 1 89 ? 7.358 -5.300 -1.202 1.00 91.06 89 PRO A CA 1
ATOM 715 C C . PRO A 1 89 ? 8.203 -4.078 -1.599 1.00 91.06 89 PRO A C 1
ATOM 717 O O . PRO A 1 89 ? 9.423 -4.145 -1.738 1.00 91.06 89 PRO A O 1
ATOM 720 N N . LEU A 1 90 ? 7.542 -2.940 -1.807 1.00 87.19 90 LEU A N 1
ATOM 721 C CA . LEU A 1 90 ? 8.113 -1.683 -2.302 1.00 87.19 90 LEU A CA 1
ATOM 722 C C . LEU A 1 90 ? 8.781 -0.836 -1.206 1.00 87.19 90 LEU A C 1
ATOM 724 O O . LEU A 1 90 ? 9.560 0.070 -1.515 1.00 87.19 90 LEU A O 1
ATOM 728 N N . ASN A 1 91 ? 8.474 -1.101 0.061 1.00 84.69 91 ASN A N 1
ATOM 729 C CA . ASN A 1 91 ? 9.121 -0.503 1.231 1.00 84.69 91 ASN A CA 1
ATOM 730 C C . ASN A 1 91 ? 10.397 -1.260 1.660 1.00 84.69 91 ASN A C 1
ATOM 732 O O . ASN A 1 91 ? 11.225 -0.695 2.371 1.00 84.69 91 ASN A O 1
ATOM 736 N N . HIS A 1 92 ? 10.627 -2.477 1.152 1.00 84.62 92 HIS A N 1
ATOM 737 C CA . HIS A 1 92 ? 11.771 -3.318 1.513 1.00 84.62 92 HIS A CA 1
ATOM 738 C C . HIS A 1 92 ? 12.862 -3.322 0.427 1.00 84.62 92 HIS A C 1
ATOM 740 O O . HIS A 1 92 ? 12.791 -4.021 -0.587 1.00 84.62 92 HIS A O 1
ATOM 746 N N . SER A 1 93 ? 13.937 -2.561 0.652 1.00 78.81 93 SER A N 1
ATOM 747 C CA . SER A 1 93 ? 15.013 -2.349 -0.334 1.00 78.81 93 SER A CA 1
ATOM 748 C C . SER A 1 93 ? 15.732 -3.638 -0.766 1.00 78.81 93 SER A C 1
ATOM 750 O O . SER A 1 93 ? 16.066 -3.805 -1.944 1.00 78.81 93 SER A O 1
ATOM 752 N N . ARG A 1 94 ? 15.953 -4.577 0.161 1.00 80.62 94 ARG A N 1
ATOM 753 C CA . ARG A 1 94 ? 16.596 -5.872 -0.121 1.00 80.62 94 ARG A CA 1
ATOM 754 C C . ARG A 1 94 ? 15.718 -6.755 -1.010 1.00 80.62 94 ARG A C 1
ATOM 756 O O . ARG A 1 94 ? 16.199 -7.250 -2.027 1.00 80.62 94 ARG A O 1
ATOM 763 N N . ALA A 1 95 ? 14.427 -6.853 -0.701 1.00 79.62 95 ALA A N 1
ATOM 764 C CA . ALA A 1 95 ? 13.461 -7.616 -1.490 1.00 79.62 95 ALA A CA 1
ATOM 765 C C . ALA A 1 95 ? 13.328 -7.076 -2.925 1.00 79.62 95 ALA A C 1
ATOM 767 O O . ALA A 1 95 ? 13.357 -7.849 -3.884 1.00 79.62 95 ALA A O 1
ATOM 768 N N . LEU A 1 96 ? 13.312 -5.747 -3.089 1.00 77.44 96 LEU A N 1
ATOM 769 C CA . LEU A 1 96 ? 13.359 -5.113 -4.410 1.00 77.44 96 LEU A CA 1
ATOM 770 C C . LEU A 1 96 ? 14.633 -5.461 -5.187 1.00 77.44 96 LEU A C 1
ATOM 772 O O . LEU A 1 96 ? 14.573 -5.697 -6.391 1.00 77.44 96 LEU A O 1
ATOM 776 N N . THR A 1 97 ? 15.789 -5.502 -4.514 1.00 74.38 97 THR A N 1
ATOM 777 C CA . THR A 1 97 ? 17.062 -5.915 -5.140 1.00 74.38 97 THR A CA 1
ATOM 778 C C . THR A 1 97 ? 16.956 -7.306 -5.720 1.00 74.38 97 THR A C 1
ATOM 780 O O . THR A 1 97 ? 17.302 -7.527 -6.876 1.00 74.38 97 THR A O 1
ATOM 783 N N . HIS A 1 98 ? 16.473 -8.223 -4.895 1.00 78.25 98 HIS A N 1
ATOM 784 C CA . HIS A 1 98 ? 16.423 -9.629 -5.211 1.00 78.25 98 HIS A CA 1
ATOM 785 C C . HIS A 1 98 ? 15.444 -9.914 -6.358 1.00 78.25 98 HIS A C 1
ATOM 787 O O . HIS A 1 98 ? 15.818 -10.572 -7.325 1.00 78.25 98 HIS A O 1
ATOM 793 N N . SER A 1 99 ? 14.236 -9.339 -6.320 1.00 74.69 99 SER A N 1
ATOM 794 C CA . SER A 1 99 ? 13.260 -9.484 -7.413 1.00 74.69 99 SER A CA 1
ATOM 795 C C . SER A 1 99 ? 13.780 -8.909 -8.739 1.00 74.69 99 SER A C 1
ATOM 797 O O . SER A 1 99 ? 13.669 -9.550 -9.783 1.00 74.69 99 SER A O 1
ATOM 799 N N . LEU A 1 100 ? 14.438 -7.742 -8.721 1.00 72.25 100 LEU A N 1
ATOM 800 C CA . LEU A 1 100 ? 15.018 -7.163 -9.940 1.00 72.25 100 LEU A CA 1
ATOM 801 C C . LEU A 1 100 ? 16.218 -7.961 -10.477 1.00 72.25 100 LEU A C 1
ATOM 803 O O . LEU A 1 100 ? 16.466 -7.939 -11.682 1.00 72.25 100 LEU A O 1
ATOM 807 N N . ALA A 1 101 ? 16.960 -8.655 -9.610 1.00 71.75 101 ALA A N 1
ATOM 808 C CA . ALA A 1 101 ? 18.099 -9.484 -10.000 1.00 71.75 101 ALA A CA 1
ATOM 809 C C . ALA A 1 101 ? 17.684 -10.817 -10.651 1.00 71.75 101 ALA A C 1
ATOM 811 O O . ALA A 1 101 ? 18.430 -11.335 -11.476 1.00 71.75 101 ALA A O 1
ATOM 812 N N . LYS A 1 102 ? 16.487 -11.338 -10.345 1.00 66.81 102 LYS A N 1
ATOM 813 C CA . LYS A 1 102 ? 15.968 -12.622 -10.859 1.00 66.81 102 LYS A CA 1
ATOM 814 C C . LYS A 1 102 ? 15.549 -12.627 -12.338 1.00 66.81 102 LYS A C 1
ATOM 816 O O . LYS A 1 102 ? 15.175 -13.669 -12.864 1.00 66.81 102 LYS A O 1
ATOM 821 N N . THR A 1 103 ? 15.583 -11.497 -13.046 1.00 58.03 103 THR A N 1
ATOM 822 C CA . THR A 1 103 ? 15.126 -11.455 -14.450 1.00 58.03 103 THR A CA 1
ATOM 823 C C . THR A 1 103 ? 16.236 -11.937 -15.409 1.00 58.03 103 THR A C 1
ATOM 825 O O . THR A 1 103 ? 17.214 -11.226 -15.629 1.00 58.03 103 THR A O 1
ATOM 828 N N . HIS A 1 104 ? 16.089 -13.132 -15.999 1.00 52.75 104 HIS A N 1
ATOM 829 C CA . HIS A 1 104 ? 17.106 -13.802 -16.831 1.00 52.75 104 HIS A CA 1
ATOM 830 C C . HIS A 1 104 ? 17.063 -13.489 -18.358 1.00 52.75 104 HIS A C 1
ATOM 832 O O . HIS A 1 104 ? 16.020 -13.220 -18.954 1.00 52.75 104 HIS A O 1
ATOM 838 N N . SER A 1 105 ? 18.276 -13.525 -18.941 1.00 49.12 105 SER A N 1
ATOM 839 C CA . SER A 1 105 ? 18.736 -13.939 -20.294 1.00 49.12 105 SER A CA 1
ATOM 840 C C . SER A 1 105 ? 18.329 -13.267 -21.623 1.00 49.12 105 SER A C 1
ATOM 842 O O . SER A 1 105 ? 18.827 -13.715 -22.652 1.00 49.12 105 SER A O 1
ATOM 844 N N . SER A 1 106 ? 17.584 -12.155 -21.688 1.00 57.62 106 SER A N 1
ATOM 845 C CA . SER A 1 106 ? 17.419 -11.418 -22.972 1.00 57.62 106 SER A CA 1
ATOM 846 C C . SER A 1 106 ? 18.088 -10.038 -22.978 1.00 57.62 106 SER A C 1
ATOM 848 O O . SER A 1 106 ? 18.104 -9.344 -21.962 1.00 57.62 106 SER A O 1
ATOM 850 N N . LEU A 1 107 ? 18.617 -9.594 -24.130 1.00 56.19 107 LEU A N 1
ATOM 851 C CA . LEU A 1 107 ? 19.220 -8.255 -24.297 1.00 56.19 107 LEU A CA 1
ATOM 852 C C . LEU A 1 107 ? 18.233 -7.133 -23.909 1.00 56.19 107 LEU A C 1
ATOM 854 O O . LEU A 1 107 ? 18.586 -6.184 -23.208 1.00 56.19 107 LEU A O 1
ATOM 858 N N . LYS A 1 108 ? 16.954 -7.300 -24.278 1.00 56.53 108 LYS A N 1
ATOM 859 C CA . LYS A 1 108 ? 15.844 -6.424 -23.857 1.00 56.53 108 LYS A CA 1
ATOM 860 C C . LYS A 1 108 ? 15.588 -6.497 -22.343 1.00 56.53 108 LYS A C 1
ATOM 862 O O . LYS A 1 108 ? 15.236 -5.489 -21.731 1.00 56.53 108 LYS A O 1
ATOM 867 N N . GLY A 1 109 ? 15.787 -7.666 -21.732 1.00 56.53 109 GLY A N 1
ATOM 868 C CA . GLY A 1 109 ? 15.756 -7.869 -20.283 1.00 56.53 109 GLY A CA 1
ATOM 869 C C . GLY A 1 109 ? 16.864 -7.101 -19.565 1.00 56.53 109 GLY A C 1
ATOM 870 O O . GLY A 1 109 ? 16.577 -6.391 -18.607 1.00 56.53 109 GLY A O 1
ATOM 871 N N . LYS A 1 110 ? 18.099 -7.131 -20.082 1.00 58.75 110 LYS A N 1
ATOM 872 C CA . LYS A 1 110 ? 19.239 -6.374 -19.532 1.00 58.75 110 LYS A CA 1
ATOM 873 C C . LYS A 1 110 ? 19.007 -4.859 -19.557 1.00 58.75 110 LYS A C 1
ATOM 875 O O . LYS A 1 110 ? 19.273 -4.191 -18.560 1.00 58.75 110 LYS A O 1
ATOM 880 N N . LEU A 1 111 ? 18.428 -4.323 -20.636 1.00 60.09 111 LEU A N 1
ATOM 881 C CA . LEU A 1 111 ? 18.088 -2.896 -20.730 1.00 60.09 111 LEU A CA 1
ATOM 882 C C . LEU A 1 111 ? 16.986 -2.495 -19.731 1.00 60.09 111 LEU A C 1
ATOM 884 O O . LEU A 1 111 ? 17.084 -1.466 -19.063 1.00 60.09 111 LEU A O 1
ATOM 888 N N . LYS A 1 112 ? 15.962 -3.345 -19.561 1.00 59.56 112 LYS A N 1
ATOM 889 C CA . LYS A 1 112 ? 14.937 -3.170 -18.518 1.00 59.56 112 LYS A CA 1
ATOM 890 C C . LYS A 1 112 ? 15.518 -3.258 -17.106 1.00 59.56 112 LYS A C 1
ATOM 892 O O . LYS A 1 112 ? 15.036 -2.553 -16.225 1.00 59.56 112 LYS A O 1
ATOM 897 N N . ILE A 1 113 ? 16.546 -4.079 -16.886 1.00 62.06 113 ILE A N 1
ATOM 898 C CA . ILE A 1 113 ? 17.255 -4.177 -15.602 1.00 62.06 113 ILE A CA 1
ATOM 899 C C . ILE A 1 113 ? 18.044 -2.901 -15.327 1.00 62.0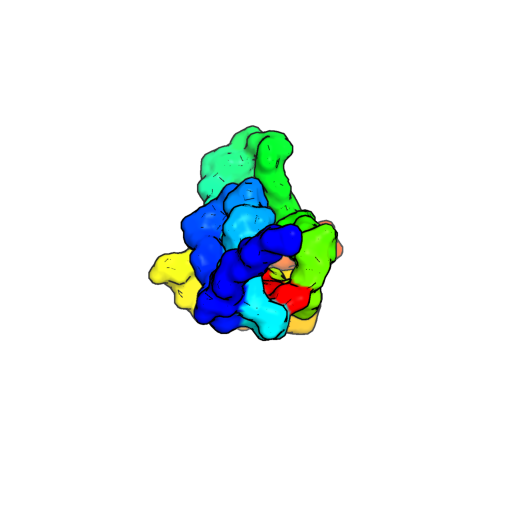6 113 ILE A C 1
ATOM 901 O O . ILE A 1 113 ? 17.967 -2.393 -14.215 1.00 62.06 113 ILE A O 1
ATOM 905 N N . ALA A 1 114 ? 18.758 -2.356 -16.315 1.00 60.16 114 ALA A N 1
ATOM 906 C CA . ALA A 1 114 ? 19.455 -1.081 -16.162 1.00 60.16 114 ALA A CA 1
ATOM 907 C C . ALA A 1 114 ? 18.461 0.043 -15.836 1.00 60.16 114 ALA A C 1
ATOM 909 O O . ALA A 1 114 ? 18.611 0.712 -14.820 1.00 60.16 114 ALA A O 1
ATOM 910 N N . ALA A 1 115 ? 17.370 0.160 -16.601 1.00 62.97 115 ALA A N 1
ATOM 911 C CA . ALA A 1 115 ? 16.314 1.133 -16.328 1.00 62.97 115 ALA A CA 1
ATOM 912 C C . ALA A 1 115 ? 15.657 0.921 -14.951 1.00 62.97 115 ALA A C 1
ATOM 914 O O . ALA A 1 115 ? 15.431 1.884 -14.227 1.00 62.97 115 ALA A O 1
ATOM 915 N N . GLY A 1 116 ? 15.391 -0.327 -14.550 1.00 62.50 116 GLY A N 1
ATOM 916 C CA . GLY A 1 116 ? 14.830 -0.671 -13.241 1.00 62.50 116 GLY A CA 1
ATOM 917 C C . GLY A 1 116 ? 15.782 -0.382 -12.075 1.00 62.50 116 GLY A C 1
ATOM 918 O O . GLY A 1 116 ? 15.347 0.132 -11.046 1.00 62.50 116 GLY A O 1
ATOM 919 N N . LYS A 1 117 ? 17.086 -0.645 -12.241 1.00 63.44 117 LYS A N 1
ATOM 920 C CA . LYS A 1 117 ? 18.134 -0.284 -11.277 1.00 63.44 117 LYS A CA 1
ATOM 921 C C . LYS A 1 117 ? 18.255 1.234 -11.159 1.00 63.44 117 LYS A C 1
ATOM 923 O O . LYS A 1 117 ? 18.226 1.735 -10.041 1.00 63.44 117 LYS A O 1
ATOM 928 N N . THR A 1 118 ? 18.284 1.971 -12.269 1.00 59.31 118 THR A N 1
ATOM 929 C CA . THR A 1 118 ? 18.320 3.442 -12.262 1.00 59.31 118 THR A CA 1
ATOM 930 C C . THR A 1 118 ? 17.057 4.032 -11.631 1.00 59.31 118 THR A C 1
ATOM 932 O O . THR A 1 118 ? 17.168 4.886 -10.760 1.00 59.31 118 THR A O 1
ATOM 935 N N . LEU A 1 119 ? 15.863 3.526 -11.974 1.00 64.19 119 LEU A N 1
ATOM 936 C CA . LEU A 1 119 ? 14.580 3.920 -11.364 1.00 64.19 119 LEU A CA 1
ATOM 937 C C . LEU A 1 119 ? 14.513 3.614 -9.864 1.00 64.19 119 LEU A C 1
ATOM 939 O O . LEU A 1 119 ? 13.790 4.277 -9.122 1.00 64.19 119 LEU A O 1
ATOM 943 N N . ARG A 1 120 ? 15.241 2.595 -9.404 1.00 60.34 120 ARG A N 1
ATOM 944 C CA . ARG A 1 120 ? 15.370 2.284 -7.985 1.00 60.34 120 ARG A CA 1
ATOM 945 C C . ARG A 1 120 ? 16.335 3.238 -7.287 1.00 60.34 120 ARG A C 1
ATOM 947 O O . ARG A 1 120 ? 15.961 3.780 -6.252 1.00 60.34 120 ARG A O 1
ATOM 954 N N . TYR A 1 121 ? 17.543 3.425 -7.819 1.00 57.41 121 TYR A N 1
ATOM 955 C CA . TYR A 1 121 ? 18.535 4.334 -7.232 1.00 57.41 121 TYR A CA 1
ATOM 956 C C . TYR A 1 121 ? 18.033 5.781 -7.207 1.00 57.41 121 TYR A C 1
ATOM 958 O O . TYR A 1 121 ? 18.361 6.520 -6.287 1.00 57.41 121 TYR A O 1
ATOM 966 N N . SER A 1 122 ? 17.153 6.156 -8.138 1.00 60.47 122 SER A N 1
ATOM 967 C CA . SER A 1 122 ? 16.488 7.459 -8.146 1.00 60.47 122 SER A CA 1
ATOM 968 C C . SER A 1 122 ? 15.218 7.538 -7.287 1.00 60.47 122 SER A C 1
ATOM 970 O O . SER A 1 122 ? 14.603 8.599 -7.207 1.00 60.47 122 SER A O 1
ATOM 972 N N . GLY A 1 123 ? 14.770 6.439 -6.663 1.00 64.44 123 GLY A N 1
ATOM 973 C CA . GLY A 1 123 ? 13.524 6.412 -5.884 1.00 64.44 123 GLY A CA 1
ATOM 974 C C . GLY A 1 123 ? 12.249 6.605 -6.720 1.00 64.44 123 GLY A C 1
ATOM 975 O O . GLY A 1 123 ? 11.178 6.862 -6.165 1.00 64.44 123 GLY A O 1
ATOM 976 N N . LEU A 1 124 ? 12.343 6.473 -8.047 1.00 71.75 124 LEU A N 1
ATOM 977 C CA . LEU A 1 124 ? 11.256 6.696 -9.001 1.00 71.75 124 LEU A CA 1
ATOM 978 C C . LEU A 1 124 ? 10.374 5.461 -9.236 1.00 71.75 124 LEU A C 1
ATOM 980 O O . LEU A 1 124 ? 9.271 5.597 -9.759 1.00 71.75 124 LEU A O 1
ATOM 984 N N . LEU A 1 125 ? 10.797 4.262 -8.826 1.00 73.81 125 LEU A N 1
ATOM 985 C CA . LEU A 1 125 ? 10.016 3.028 -9.011 1.00 73.81 125 LEU A CA 1
ATOM 986 C C . LEU A 1 125 ? 8.566 3.114 -8.466 1.00 73.81 125 LEU A C 1
ATOM 988 O O . LEU A 1 125 ? 7.638 2.746 -9.187 1.00 73.81 125 LEU A O 1
ATOM 992 N N . PRO A 1 126 ? 8.298 3.681 -7.270 1.00 73.50 126 PRO A N 1
ATOM 993 C CA . PRO A 1 126 ? 6.929 3.871 -6.772 1.00 73.50 126 PRO A CA 1
ATOM 994 C C . PRO A 1 126 ? 6.048 4.802 -7.630 1.00 73.50 126 PRO A C 1
ATOM 996 O O . PRO A 1 126 ? 4.833 4.874 -7.415 1.00 73.50 126 PRO A O 1
ATOM 999 N N . TYR A 1 127 ? 6.639 5.537 -8.578 1.00 72.56 127 TYR A N 1
ATOM 1000 C CA . TYR A 1 127 ? 5.926 6.393 -9.527 1.00 72.56 127 TYR A CA 1
ATOM 1001 C C . TYR A 1 127 ? 5.521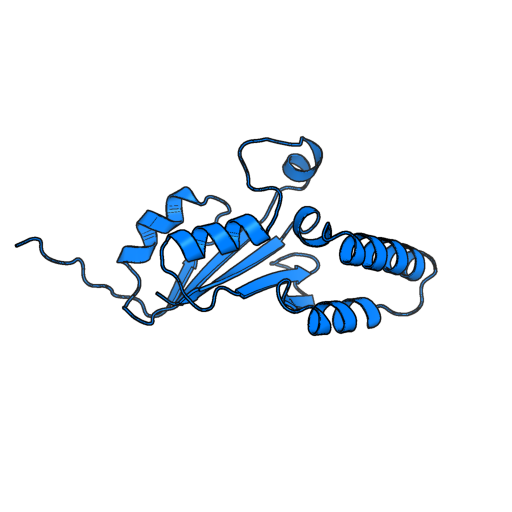 5.663 -10.808 1.00 72.56 127 TYR A C 1
ATOM 1003 O O . TYR A 1 127 ? 4.587 6.093 -11.481 1.00 72.56 127 TYR A O 1
ATOM 1011 N N . THR A 1 128 ? 6.195 4.563 -11.146 1.00 73.00 128 THR A N 1
ATOM 1012 C CA . THR A 1 128 ? 5.998 3.848 -12.415 1.00 73.00 128 THR A CA 1
ATOM 1013 C C . THR A 1 128 ? 5.153 2.585 -12.268 1.00 73.00 128 THR A C 1
ATOM 1015 O O . THR A 1 128 ? 4.621 2.084 -13.261 1.00 73.00 128 THR A O 1
ATOM 1018 N N . VAL A 1 129 ? 4.965 2.090 -11.041 1.00 78.88 129 VAL A N 1
ATOM 1019 C CA . VAL A 1 129 ? 4.084 0.948 -10.769 1.00 78.88 129 VAL A CA 1
ATOM 1020 C C . VAL A 1 129 ? 2.614 1.310 -10.996 1.00 78.88 129 VAL A C 1
ATOM 1022 O O . VAL A 1 129 ? 2.124 2.363 -10.570 1.00 78.88 129 VAL A O 1
ATOM 1025 N N . SER A 1 130 ? 1.911 0.420 -11.697 1.00 80.50 130 SER A N 1
ATOM 1026 C CA . SER A 1 130 ? 0.498 0.595 -12.052 1.00 80.50 130 SER A CA 1
ATOM 1027 C C . SER A 1 130 ? -0.454 -0.246 -11.209 1.00 80.50 130 SER A C 1
ATOM 1029 O O . SER A 1 130 ? -1.600 0.149 -11.076 1.00 80.50 130 SER A O 1
ATOM 1031 N N . CYS A 1 131 ? -0.012 -1.357 -10.619 1.00 88.31 131 CYS A N 1
ATOM 1032 C CA . CYS A 1 131 ? -0.861 -2.248 -9.823 1.00 88.31 131 CYS A CA 1
ATOM 1033 C C . CYS A 1 131 ? -0.162 -2.522 -8.494 1.00 88.31 131 CYS A C 1
ATOM 1035 O O . CYS A 1 131 ? 0.857 -3.204 -8.478 1.00 88.31 131 CYS A O 1
ATOM 1037 N N . PHE A 1 132 ? -0.636 -1.949 -7.397 1.00 92.44 132 PHE A N 1
ATOM 1038 C CA . PHE A 1 132 ? -0.025 -2.156 -6.086 1.00 92.44 132 PHE A CA 1
ATOM 1039 C C . PHE A 1 132 ? -1.094 -2.266 -5.014 1.00 92.44 132 PHE A C 1
ATOM 1041 O O . PHE A 1 132 ? -2.141 -1.635 -5.134 1.00 92.44 132 PHE A O 1
ATOM 1048 N N . SER A 1 133 ? -0.817 -3.042 -3.973 1.00 95.31 133 SER A N 1
ATOM 1049 C CA . SER A 1 133 ? -1.669 -3.111 -2.795 1.00 95.31 133 SER A CA 1
ATOM 1050 C C . SER A 1 133 ? -0.997 -2.475 -1.587 1.00 95.31 133 SER A C 1
ATOM 1052 O O . SER A 1 133 ? 0.233 -2.419 -1.495 1.00 95.31 133 SER A O 1
ATOM 1054 N N . LEU A 1 134 ? -1.817 -1.983 -0.667 1.00 95.69 134 LEU A N 1
ATOM 1055 C CA . LEU A 1 134 ? -1.410 -1.581 0.667 1.00 95.69 134 LEU A CA 1
ATOM 1056 C C . LEU A 1 134 ? -2.046 -2.507 1.688 1.00 95.69 134 LEU A C 1
ATOM 1058 O O . LEU A 1 134 ? -3.213 -2.864 1.549 1.00 95.69 134 LEU A O 1
ATOM 1062 N N . VAL A 1 135 ? -1.281 -2.862 2.707 1.00 96.94 135 VAL A N 1
ATOM 1063 C CA . VAL A 1 135 ? -1.762 -3.612 3.864 1.00 96.94 135 VAL A CA 1
ATOM 1064 C C . VAL A 1 135 ? -1.488 -2.766 5.090 1.00 96.94 135 VAL A C 1
ATOM 1066 O O . VAL A 1 135 ? -0.426 -2.161 5.162 1.00 96.94 135 VAL A O 1
ATOM 1069 N N . GLY A 1 136 ? -2.431 -2.672 6.016 1.00 96.81 136 GLY A N 1
ATOM 1070 C CA . GLY A 1 136 ? -2.215 -1.990 7.287 1.00 96.81 136 GLY A CA 1
ATOM 1071 C C . GLY A 1 136 ? -3.182 -2.487 8.346 1.00 96.81 136 GLY A C 1
ATOM 1072 O O . GLY A 1 136 ? -4.281 -2.934 8.018 1.00 96.81 136 GLY A O 1
ATOM 1073 N N . GLN A 1 137 ? -2.776 -2.400 9.605 1.00 96.94 137 GLN A N 1
ATOM 1074 C CA . GLN A 1 137 ? -3.594 -2.793 10.750 1.00 96.94 137 GLN A CA 1
ATOM 1075 C C . GLN A 1 137 ? -4.204 -1.565 11.415 1.00 96.94 137 GLN A C 1
ATOM 1077 O O . GLN A 1 137 ? -3.551 -0.527 11.497 1.00 96.94 137 GLN A O 1
ATOM 1082 N N . LYS A 1 138 ? -5.448 -1.667 11.875 1.00 94.00 138 LYS A N 1
ATOM 1083 C CA . LYS A 1 138 ? -6.112 -0.626 12.671 1.00 94.00 138 LYS A CA 1
ATOM 1084 C C . LYS A 1 138 ? -5.795 -0.804 14.152 1.00 94.00 138 LYS A C 1
ATOM 1086 O O . LYS A 1 138 ? -5.385 0.188 14.789 1.00 94.00 138 LYS A O 1
#

Secondary structure (DSSP, 8-state):
---PPP--EEEEEE-SS-GGGHHHHGGGEEEEEEEEEEEE--HHHHHTT-TTS-SSHHHHHHHHHHTT-EEEEEEEEES-STT--EEEESS-HHHHHHHHHT--S-HHHHHHHHHHHHHHHTT-HHHH-SEEEEEEE-

Radius of gyration: 16.9 Å; chains: 1; bounding box: 44×30×48 Å

Sequence (138 aa):
EAASLPQPFDLVVVGAPDKTLIPRVLPLLKTGGTLYWEVQRNRKTLLRGNRKGYRNARRYAAYLQGLQLKEVDLHWHRPNFGGCLEIIPLNHSRALTHSLAKTHSSLKGKLKIAAGKTLRYSGLLPYTVSCFSLVGQK

pLDDT: mean 79.5, std 15.48, range [43.91, 97.75]